Protein AF-A0A847M503-F1 (afdb_monomer_lite)

Sequence (51 aa):
MRLYIPETMPNQTYPGDIKPGYYETNEVVKLMRDNAHNPKAIQFIADMLEE

Secondary structure (DSSP, 8-state):
-EEEEPPPPTT---GGGPPSEEEEHHHHHHHHHHTTT-HHHHHHHHHHHH-

pLDDT: mean 89.38, std 7.21, range [64.38, 95.62]

Radius of gyration: 10.28 Å; chains: 1; bounding box: 27×23×19 Å

Foldseek 3Di:
DKFAAAQDDVPDAAPLNDHGGIDDPVRLVVQCVSCVVPVRSNVVSVVRVVD

Structure (mmCIF, N/CA/C/O backbone):
data_AF-A0A847M503-F1
#
_entry.id   AF-A0A847M503-F1
#
loop_
_atom_site.group_PDB
_atom_site.id
_atom_site.type_symbol
_atom_site.label_atom_id
_atom_site.label_alt_id
_atom_site.label_comp_id
_atom_site.label_asym_id
_atom_site.label_entity_id
_atom_site.label_seq_id
_atom_site.pdbx_PDB_ins_code
_atom_site.Cartn_x
_atom_site.Cartn_y
_atom_site.Cartn_z
_atom_site.occupancy
_atom_site.B_iso_or_equiv
_atom_site.auth_seq_id
_atom_site.auth_comp_id
_atom_site.auth_asym_id
_atom_site.auth_atom_id
_atom_site.pdbx_PDB_model_num
ATOM 1 N N . MET A 1 1 ? -12.844 8.009 -0.637 1.00 74.50 1 MET A N 1
ATOM 2 C CA . MET A 1 1 ? -11.424 8.141 -0.252 1.00 74.50 1 MET A CA 1
ATOM 3 C C . MET A 1 1 ? -10.601 7.444 -1.318 1.00 74.50 1 MET A C 1
ATOM 5 O O . MET A 1 1 ? -11.028 6.386 -1.773 1.00 74.50 1 MET A O 1
ATOM 9 N N . ARG A 1 2 ? -9.494 8.037 -1.761 1.00 84.31 2 ARG A N 1
ATOM 10 C CA . ARG A 1 2 ? -8.611 7.442 -2.770 1.00 84.31 2 ARG A CA 1
ATOM 11 C C . ARG A 1 2 ? -7.225 7.320 -2.170 1.00 84.31 2 ARG A C 1
ATOM 13 O O . ARG A 1 2 ? -6.771 8.281 -1.563 1.00 84.31 2 ARG A O 1
ATOM 20 N N . LEU A 1 3 ? -6.611 6.156 -2.331 1.00 89.12 3 LEU A N 1
ATOM 21 C CA . LEU A 1 3 ? -5.230 5.914 -1.938 1.00 89.12 3 LEU A CA 1
ATOM 22 C C . LEU A 1 3 ? -4.354 6.076 -3.177 1.00 89.12 3 LEU A C 1
ATOM 24 O O . LEU A 1 3 ? -4.645 5.483 -4.218 1.00 89.12 3 LEU A O 1
ATOM 28 N N . TYR A 1 4 ? -3.308 6.886 -3.073 1.00 92.00 4 TYR A N 1
ATOM 29 C CA . TYR A 1 4 ? -2.306 7.020 -4.120 1.00 92.00 4 TYR A CA 1
ATOM 30 C C . TYR A 1 4 ? -1.013 6.364 -3.660 1.00 92.00 4 TYR A C 1
ATOM 32 O O . TYR A 1 4 ? -0.464 6.731 -2.628 1.00 92.00 4 TYR A O 1
ATOM 40 N N . ILE A 1 5 ? -0.534 5.402 -4.440 1.00 91.06 5 ILE A N 1
ATOM 41 C CA . ILE A 1 5 ? 0.744 4.739 -4.210 1.00 91.06 5 ILE A CA 1
ATOM 42 C C . ILE A 1 5 ? 1.710 5.242 -5.290 1.00 91.06 5 ILE A C 1
ATOM 44 O O . ILE A 1 5 ? 1.443 5.007 -6.475 1.00 91.06 5 ILE A O 1
ATOM 48 N N . PRO A 1 6 ? 2.797 5.947 -4.926 1.00 90.00 6 PRO A N 1
ATOM 49 C CA . PRO A 1 6 ? 3.706 6.544 -5.898 1.00 90.00 6 PRO A CA 1
ATOM 50 C C . PRO A 1 6 ? 4.459 5.482 -6.707 1.00 90.00 6 PRO A C 1
ATOM 52 O O . PRO A 1 6 ? 4.583 4.334 -6.291 1.00 90.00 6 PRO A O 1
ATOM 55 N N . GLU A 1 7 ? 4.977 5.858 -7.877 1.00 88.19 7 GLU A N 1
ATOM 56 C CA . GLU A 1 7 ? 5.851 4.969 -8.647 1.00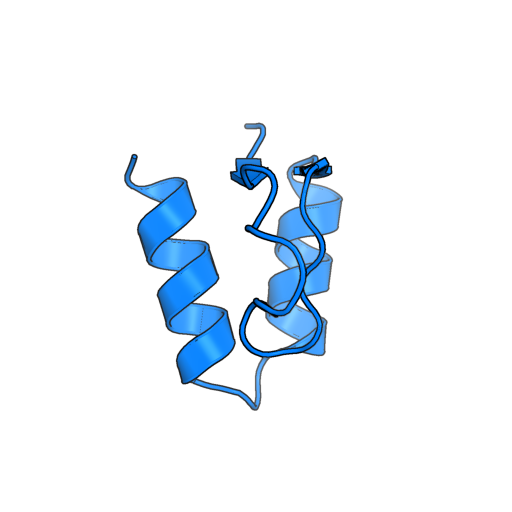 88.19 7 GLU A CA 1
ATOM 57 C C . GLU A 1 7 ? 7.159 4.690 -7.899 1.00 88.19 7 GLU A C 1
ATOM 59 O O . GLU A 1 7 ? 7.768 5.581 -7.301 1.00 88.19 7 GLU A O 1
ATOM 64 N N . THR A 1 8 ? 7.604 3.436 -7.949 1.00 80.44 8 THR A N 1
ATOM 65 C CA . THR A 1 8 ? 8.887 3.022 -7.386 1.00 80.44 8 THR A CA 1
ATOM 66 C C . THR A 1 8 ? 10.021 3.232 -8.378 1.00 80.44 8 THR A C 1
ATOM 68 O O . THR A 1 8 ? 9.826 3.283 -9.593 1.00 80.44 8 THR A O 1
ATOM 71 N N . MET A 1 9 ? 11.252 3.304 -7.868 1.00 78.94 9 MET A N 1
ATOM 72 C CA . MET A 1 9 ? 12.429 3.226 -8.730 1.00 78.94 9 MET A CA 1
ATOM 73 C C . MET A 1 9 ? 12.464 1.870 -9.459 1.00 78.94 9 MET A C 1
ATOM 75 O O . MET A 1 9 ? 12.035 0.859 -8.889 1.00 78.94 9 MET A O 1
ATOM 79 N N . PRO A 1 10 ? 13.010 1.802 -10.688 1.00 64.38 10 PRO A N 1
ATOM 80 C CA . PRO A 1 10 ? 13.221 0.525 -11.359 1.00 64.38 10 PRO A CA 1
ATOM 81 C C . PRO A 1 10 ? 14.059 -0.383 -10.443 1.00 64.38 10 PRO A C 1
ATOM 83 O O . PRO A 1 10 ? 15.169 -0.013 -10.067 1.00 64.38 10 PRO A O 1
ATOM 86 N N . ASN A 1 11 ? 13.497 -1.546 -10.080 1.00 74.88 11 ASN A N 1
ATOM 87 C CA . ASN A 1 11 ? 13.983 -2.558 -9.114 1.00 74.88 11 ASN A CA 1
ATOM 88 C C . ASN A 1 11 ? 13.438 -2.484 -7.678 1.00 74.88 11 ASN A C 1
ATOM 90 O O . ASN A 1 11 ? 13.872 -3.267 -6.833 1.00 74.88 11 ASN A O 1
ATOM 94 N N . GLN A 1 12 ? 12.475 -1.613 -7.386 1.00 76.19 12 GLN A N 1
ATOM 95 C CA . GLN A 1 12 ? 11.812 -1.586 -6.085 1.00 76.19 12 GLN A CA 1
ATOM 96 C C . GLN A 1 12 ? 10.366 -2.086 -6.202 1.00 76.19 12 GLN A C 1
ATOM 98 O O . GLN A 1 12 ? 9.562 -1.561 -6.968 1.00 76.19 12 GLN A O 1
ATOM 103 N N . THR A 1 13 ? 10.041 -3.125 -5.435 1.00 80.19 13 THR A N 1
ATOM 104 C CA . THR A 1 13 ? 8.694 -3.701 -5.317 1.00 80.19 13 THR A CA 1
ATOM 105 C C . THR A 1 13 ? 8.125 -3.415 -3.940 1.00 80.19 13 THR A C 1
ATOM 107 O O . THR A 1 13 ? 8.824 -3.565 -2.934 1.00 80.19 13 THR A O 1
ATOM 110 N N . TYR A 1 14 ? 6.849 -3.045 -3.885 1.00 86.31 14 TYR A N 1
ATOM 111 C CA . TYR A 1 14 ? 6.139 -2.917 -2.620 1.00 86.31 14 TYR A CA 1
ATOM 112 C C . TYR A 1 14 ? 5.840 -4.290 -2.005 1.00 86.31 14 TYR A C 1
ATOM 114 O O . TYR A 1 14 ? 5.747 -5.293 -2.721 1.00 86.31 14 TYR A O 1
ATOM 122 N N . PRO A 1 15 ? 5.711 -4.369 -0.670 1.00 86.69 15 PRO A N 1
ATOM 123 C CA . PRO A 1 15 ? 5.347 -5.613 -0.004 1.00 86.69 15 PRO A CA 1
ATOM 124 C C . PRO A 1 15 ? 3.984 -6.116 -0.495 1.00 86.69 15 PRO A C 1
ATOM 126 O O . PRO A 1 15 ? 3.052 -5.335 -0.634 1.00 86.69 15 PRO A O 1
ATOM 129 N N . GLY A 1 16 ? 3.853 -7.428 -0.711 1.00 84.50 16 GLY A N 1
ATOM 130 C CA . GLY A 1 16 ? 2.562 -8.031 -1.067 1.00 84.50 16 GLY A CA 1
ATOM 131 C C . GLY A 1 16 ? 2.118 -7.795 -2.511 1.00 84.50 16 GLY A C 1
ATOM 132 O O . GLY A 1 16 ? 0.921 -7.714 -2.774 1.00 84.50 16 GLY A O 1
ATOM 133 N N . ASP A 1 17 ? 3.081 -7.625 -3.426 1.00 85.19 17 ASP A N 1
ATOM 134 C CA . ASP A 1 17 ? 2.848 -7.382 -4.858 1.00 85.19 17 ASP A CA 1
ATOM 135 C C . ASP A 1 17 ? 1.945 -6.169 -5.142 1.00 85.19 17 ASP A C 1
ATOM 137 O O . ASP A 1 17 ? 1.308 -6.066 -6.197 1.00 85.19 17 ASP A O 1
ATOM 141 N N . ILE A 1 18 ? 1.898 -5.230 -4.192 1.00 90.44 18 ILE A N 1
ATOM 142 C CA . ILE A 1 18 ? 1.174 -3.971 -4.323 1.00 90.44 18 ILE A CA 1
ATOM 143 C C . ILE A 1 18 ? 1.796 -3.178 -5.474 1.00 90.44 18 ILE A C 1
ATOM 145 O O . ILE A 1 18 ? 3.018 -3.073 -5.600 1.00 90.44 18 ILE A O 1
ATOM 149 N N . LYS A 1 19 ? 0.945 -2.632 -6.341 1.00 90.56 19 LYS A N 1
ATOM 150 C CA . LYS A 1 19 ? 1.382 -1.891 -7.521 1.00 90.56 19 LYS A CA 1
ATOM 151 C C . LYS A 1 19 ? 1.265 -0.390 -7.268 1.00 90.56 19 LYS A C 1
ATOM 153 O O . LYS A 1 19 ? 0.390 0.031 -6.517 1.00 90.56 19 LYS A O 1
ATOM 158 N N . PRO A 1 20 ? 2.130 0.423 -7.886 1.00 91.88 20 PRO A N 1
ATOM 159 C CA . PRO A 1 20 ? 1.926 1.861 -7.904 1.00 91.88 20 PRO A CA 1
ATOM 160 C C . PRO A 1 20 ? 0.650 2.210 -8.678 1.00 91.88 20 PRO A C 1
ATOM 162 O O . PRO A 1 20 ? 0.261 1.501 -9.612 1.00 91.88 20 PRO A O 1
ATOM 165 N N . GLY A 1 21 ? 0.007 3.308 -8.293 1.00 92.44 21 GLY A N 1
ATOM 166 C CA . GLY A 1 21 ? -1.206 3.805 -8.929 1.00 92.44 21 GLY A CA 1
ATOM 167 C C . GLY A 1 21 ? -2.253 4.310 -7.942 1.00 92.44 21 GLY A C 1
ATOM 168 O O . GLY A 1 21 ? -2.018 4.439 -6.740 1.00 92.44 21 GLY A O 1
ATOM 169 N N . TYR A 1 22 ? -3.431 4.614 -8.481 1.00 93.44 22 TYR A N 1
ATOM 170 C CA . TYR A 1 22 ? -4.586 5.041 -7.700 1.00 93.44 22 TYR A CA 1
ATOM 171 C C . TYR A 1 22 ? -5.480 3.851 -7.380 1.00 93.44 22 TYR A C 1
ATOM 173 O O . TYR A 1 22 ? -5.825 3.079 -8.272 1.00 93.44 22 TYR A O 1
ATOM 181 N N . TYR A 1 23 ? -5.887 3.760 -6.119 1.00 94.06 23 TYR A N 1
ATOM 182 C CA . TYR A 1 23 ? -6.826 2.766 -5.626 1.00 94.06 23 TYR A CA 1
ATOM 183 C C . TYR A 1 23 ? -8.065 3.461 -5.072 1.00 94.06 23 TYR A C 1
ATOM 185 O O . TYR A 1 23 ? -7.991 4.331 -4.195 1.00 94.06 23 TYR A O 1
ATOM 193 N N . GLU A 1 24 ? -9.228 3.050 -5.561 1.00 95.06 24 GLU A N 1
ATOM 194 C CA . GLU A 1 24 ? -10.506 3.422 -4.972 1.00 95.06 24 GLU A CA 1
ATOM 195 C C . GLU A 1 24 ? -10.740 2.660 -3.659 1.00 95.06 24 GLU A C 1
ATOM 197 O O . GLU A 1 24 ? -10.124 1.632 -3.378 1.00 95.06 24 GLU A O 1
ATOM 202 N N . THR A 1 25 ? -11.665 3.143 -2.826 1.00 92.56 25 THR A N 1
ATOM 203 C CA . THR A 1 25 ? -11.909 2.572 -1.484 1.00 92.56 25 THR A CA 1
ATOM 204 C C . THR A 1 25 ? -12.181 1.058 -1.517 1.00 92.56 25 THR A C 1
ATOM 206 O O . THR A 1 25 ? -11.678 0.312 -0.681 1.00 92.56 25 THR A O 1
ATOM 209 N N . ASN A 1 26 ? -12.952 0.578 -2.494 1.00 94.81 26 ASN A N 1
AT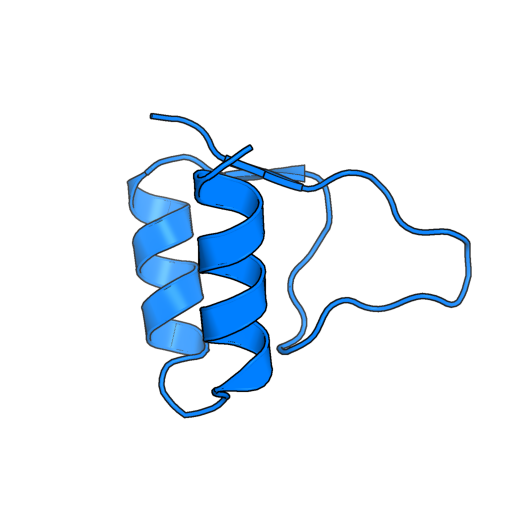OM 210 C CA . ASN A 1 26 ? -13.226 -0.849 -2.691 1.00 94.81 26 ASN A CA 1
ATOM 211 C C . ASN A 1 26 ? -11.976 -1.646 -3.101 1.00 94.81 26 ASN A C 1
ATOM 213 O O . ASN A 1 26 ? -11.828 -2.799 -2.696 1.00 94.81 26 ASN A O 1
ATOM 217 N N . GLU A 1 27 ? -11.081 -1.041 -3.876 1.00 94.31 27 GLU A N 1
ATOM 218 C CA . GLU A 1 27 ? -9.823 -1.654 -4.296 1.00 94.31 27 GLU A CA 1
ATOM 219 C C . GLU A 1 27 ? -8.825 -1.713 -3.140 1.00 94.31 27 GLU A C 1
ATOM 221 O O . GLU A 1 27 ? -8.182 -2.742 -2.972 1.00 94.31 27 GLU A O 1
ATOM 226 N N . VAL A 1 28 ? -8.773 -0.689 -2.281 1.00 93.38 28 VAL A N 1
ATOM 227 C CA . VAL A 1 28 ? -7.987 -0.710 -1.035 1.00 93.38 28 VAL A CA 1
ATOM 228 C C . VAL A 1 28 ? -8.471 -1.825 -0.107 1.00 93.38 28 VAL A C 1
ATOM 230 O O . VAL A 1 28 ? -7.669 -2.612 0.388 1.00 93.38 28 VAL A O 1
ATOM 233 N N . VAL A 1 29 ? -9.787 -1.967 0.085 1.00 94.06 29 VAL A N 1
ATOM 234 C CA . VAL A 1 29 ? -10.347 -3.058 0.906 1.00 94.06 29 VAL A CA 1
ATOM 235 C C . VAL A 1 29 ? -9.978 -4.426 0.335 1.00 94.06 29 VAL A C 1
ATOM 237 O O . VAL A 1 29 ? -9.654 -5.345 1.089 1.00 94.06 29 VAL A O 1
ATOM 240 N N . LYS A 1 30 ? -10.015 -4.576 -0.993 1.00 94.56 30 LYS A N 1
ATOM 241 C CA . LYS A 1 30 ? -9.567 -5.803 -1.653 1.00 94.56 30 LYS A CA 1
ATOM 242 C C . LYS A 1 30 ? -8.069 -6.034 -1.428 1.00 94.56 30 LYS A C 1
ATOM 244 O O . LYS A 1 30 ? -7.701 -7.122 -1.007 1.00 94.56 30 LYS A O 1
ATOM 249 N N . LEU A 1 31 ? -7.241 -5.006 -1.605 1.00 92.88 31 LEU A N 1
ATOM 250 C CA . LEU A 1 31 ? -5.793 -5.049 -1.394 1.00 92.88 31 LEU A CA 1
ATOM 251 C C . LEU A 1 31 ? -5.436 -5.512 0.027 1.00 92.88 31 LEU A C 1
ATOM 253 O O . LEU A 1 31 ? -4.561 -6.359 0.194 1.00 92.88 31 LEU A O 1
ATOM 257 N N . MET A 1 32 ? -6.152 -5.009 1.040 1.00 93.31 32 MET A N 1
ATOM 258 C CA . MET A 1 32 ? -5.987 -5.419 2.439 1.00 93.31 32 MET A CA 1
ATOM 259 C C . MET A 1 32 ? -6.424 -6.868 2.681 1.00 93.31 32 MET A C 1
ATOM 261 O O . MET A 1 32 ? -5.768 -7.582 3.433 1.00 93.31 32 MET A O 1
ATOM 265 N N . ARG A 1 33 ? -7.514 -7.331 2.053 1.00 95.12 33 ARG A N 1
ATOM 266 C CA . ARG A 1 33 ? -7.962 -8.732 2.175 1.00 95.12 33 ARG A CA 1
ATOM 267 C C . ARG A 1 33 ? -6.984 -9.697 1.518 1.00 95.12 33 ARG A C 1
ATOM 269 O O . ARG A 1 33 ? -6.620 -10.692 2.137 1.00 95.12 33 ARG A O 1
ATOM 276 N N . ASP A 1 34 ? -6.536 -9.375 0.310 1.00 95.19 34 ASP A N 1
ATOM 277 C CA . ASP A 1 34 ? -5.590 -10.192 -0.453 1.00 95.19 34 ASP A CA 1
ATOM 278 C C . ASP A 1 34 ? -4.236 -10.295 0.280 1.00 95.19 34 ASP A C 1
ATOM 280 O O . ASP A 1 34 ? -3.552 -11.313 0.196 1.00 95.19 34 ASP A O 1
ATOM 284 N N . ASN A 1 35 ? -3.891 -9.282 1.083 1.00 95.38 35 ASN A N 1
ATOM 285 C CA . ASN A 1 35 ? -2.669 -9.224 1.883 1.00 95.38 35 ASN A CA 1
ATOM 286 C C . ASN A 1 35 ? -2.868 -9.470 3.387 1.00 95.38 35 ASN A C 1
ATOM 288 O O . ASN A 1 35 ? -1.954 -9.205 4.168 1.00 95.38 35 ASN A O 1
ATOM 292 N N . ALA A 1 36 ? -4.009 -10.014 3.821 1.00 94.38 36 ALA A N 1
ATOM 293 C CA . ALA A 1 36 ? -4.340 -10.157 5.246 1.00 94.38 36 ALA A CA 1
ATOM 294 C C . ALA A 1 36 ? -3.310 -10.977 6.053 1.00 94.38 36 ALA A C 1
ATOM 296 O O . ALA A 1 36 ? -3.161 -10.786 7.258 1.00 94.38 36 ALA A O 1
ATOM 297 N N . HIS A 1 37 ? -2.578 -11.876 5.389 1.00 95.62 37 HIS A N 1
ATOM 298 C CA . HIS A 1 37 ? -1.528 -12.702 5.995 1.00 95.62 37 HIS A CA 1
ATOM 299 C C . HIS A 1 37 ? -0.115 -12.112 5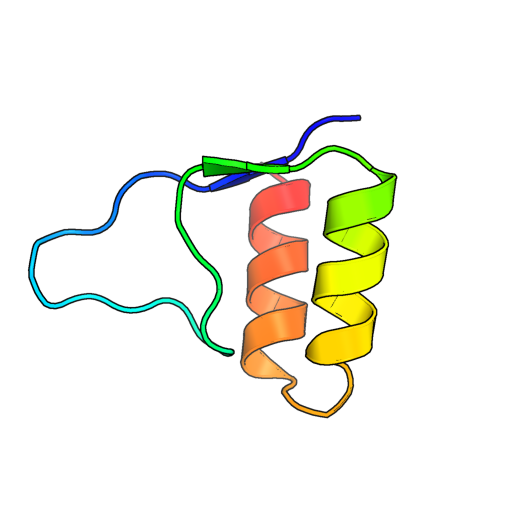.860 1.00 95.62 37 HIS A C 1
ATOM 301 O O . HIS A 1 37 ? 0.849 -12.713 6.334 1.00 95.62 37 HIS A O 1
ATOM 307 N N . ASN A 1 38 ? 0.026 -10.949 5.224 1.00 95.38 38 ASN A N 1
ATOM 308 C CA . ASN A 1 38 ? 1.292 -10.258 5.041 1.00 95.38 38 ASN A CA 1
ATOM 309 C C . ASN A 1 38 ? 1.310 -8.971 5.885 1.00 95.38 38 ASN A C 1
ATOM 311 O O . ASN A 1 38 ? 0.918 -7.907 5.399 1.00 95.38 38 ASN A O 1
ATOM 315 N N . PRO A 1 39 ? 1.795 -9.027 7.140 1.00 94.69 39 PRO A N 1
ATOM 316 C CA . PRO A 1 39 ? 1.759 -7.874 8.038 1.00 94.69 39 PRO A CA 1
ATOM 317 C C . PRO A 1 39 ? 2.539 -6.669 7.496 1.00 94.69 39 PRO A C 1
ATOM 319 O O . PRO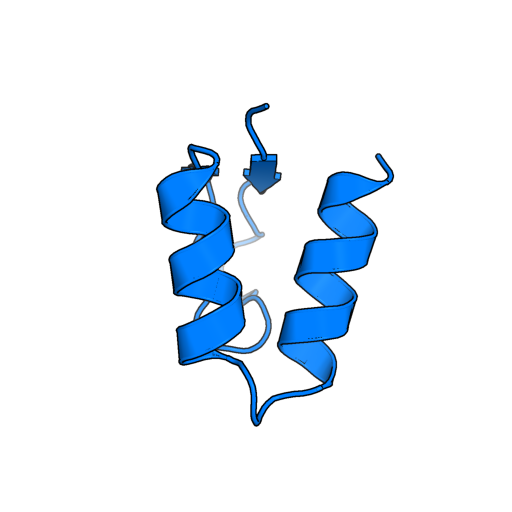 A 1 39 ? 2.155 -5.535 7.757 1.00 94.69 39 PRO A O 1
ATOM 322 N N . LYS A 1 40 ? 3.586 -6.889 6.685 1.00 95.00 40 LYS A N 1
ATOM 323 C CA . LYS A 1 40 ? 4.344 -5.799 6.049 1.00 95.00 40 LYS A CA 1
ATOM 324 C C . LYS A 1 40 ? 3.521 -5.057 4.997 1.00 95.00 40 LYS A C 1
ATOM 326 O O . LYS A 1 40 ? 3.643 -3.846 4.882 1.00 95.00 40 LYS A O 1
ATOM 331 N N . ALA A 1 41 ? 2.697 -5.775 4.236 1.00 94.62 41 ALA A N 1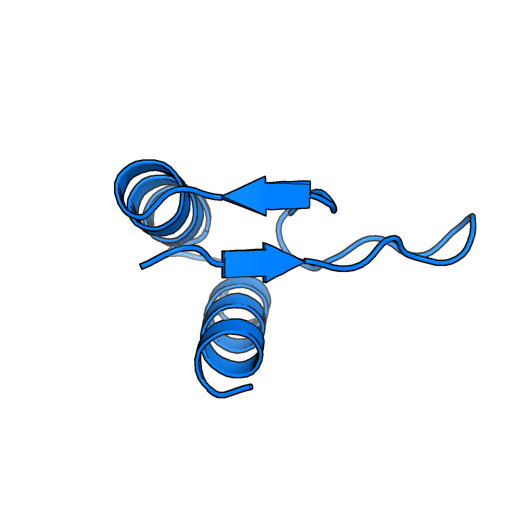
ATOM 332 C CA . ALA A 1 41 ? 1.811 -5.169 3.247 1.00 94.62 41 ALA A CA 1
ATOM 333 C C . ALA A 1 41 ? 0.666 -4.404 3.921 1.00 94.62 41 ALA A C 1
ATOM 335 O O . A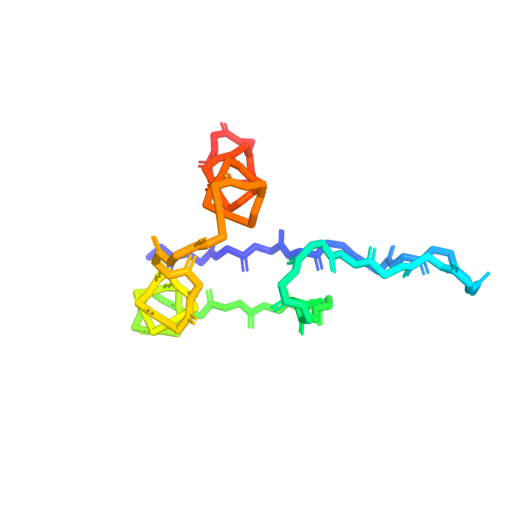LA A 1 41 ? 0.352 -3.296 3.504 1.00 94.62 41 ALA A O 1
ATOM 336 N N . ILE A 1 42 ? 0.094 -4.949 5.001 1.00 95.06 42 ILE A N 1
ATOM 337 C CA . ILE A 1 42 ? -0.934 -4.246 5.781 1.00 95.06 42 ILE A CA 1
ATOM 338 C C . ILE A 1 42 ? -0.385 -2.956 6.389 1.00 95.06 42 ILE A C 1
ATOM 340 O O . ILE A 1 42 ? -1.034 -1.921 6.262 1.00 95.06 42 ILE A O 1
ATOM 344 N N . GLN A 1 43 ? 0.809 -3.004 6.989 1.00 94.69 43 GLN A N 1
ATOM 345 C CA . GLN A 1 43 ? 1.457 -1.808 7.526 1.00 94.69 43 GLN A CA 1
ATOM 346 C C . GLN A 1 43 ? 1.695 -0.771 6.427 1.00 94.69 43 GLN A C 1
ATOM 348 O O . GLN A 1 43 ? 1.292 0.370 6.581 1.00 94.69 43 GLN A O 1
ATOM 353 N N . PHE A 1 44 ? 2.244 -1.187 5.283 1.00 93.81 44 PHE A N 1
ATOM 354 C CA . PHE A 1 44 ? 2.476 -0.287 4.155 1.00 93.81 44 PHE A CA 1
ATOM 355 C C . PHE A 1 44 ? 1.192 0.410 3.672 1.00 93.81 44 PHE A C 1
ATOM 357 O O . PHE A 1 44 ? 1.200 1.609 3.422 1.00 93.81 44 PHE A O 1
ATOM 364 N N . ILE A 1 45 ? 0.076 -0.318 3.558 1.00 92.19 45 ILE A N 1
ATOM 365 C CA . ILE A 1 45 ? -1.213 0.273 3.161 1.00 92.19 45 ILE A CA 1
ATOM 366 C C . ILE A 1 45 ? -1.693 1.289 4.205 1.00 92.19 45 ILE A C 1
ATOM 368 O O . ILE A 1 45 ? -2.230 2.324 3.822 1.00 92.19 45 ILE A O 1
ATOM 372 N N . ALA A 1 46 ? -1.515 1.000 5.498 1.00 92.75 46 ALA A N 1
ATOM 373 C CA . ALA A 1 46 ? -1.866 1.924 6.573 1.00 92.75 46 ALA A CA 1
ATOM 374 C C . ALA A 1 46 ? -1.012 3.198 6.518 1.00 92.75 46 ALA A C 1
ATOM 376 O O . ALA A 1 46 ? -1.576 4.287 6.530 1.00 92.75 46 ALA A O 1
ATOM 377 N N . ASP A 1 47 ? 0.305 3.059 6.348 1.00 92.94 47 ASP A N 1
ATOM 378 C CA . ASP A 1 47 ? 1.234 4.189 6.237 1.00 92.94 47 ASP A CA 1
ATOM 379 C C . ASP A 1 47 ? 0.836 5.117 5.074 1.00 92.94 47 ASP A C 1
ATOM 381 O O . ASP A 1 47 ? 0.783 6.331 5.233 1.00 92.94 47 ASP A O 1
ATOM 385 N N . MET A 1 48 ? 0.465 4.554 3.917 1.00 91.50 48 MET A N 1
ATOM 386 C CA . MET A 1 48 ? 0.021 5.338 2.754 1.00 91.50 48 MET A CA 1
ATOM 387 C C . MET A 1 48 ? -1.367 5.979 2.920 1.00 91.50 48 MET A C 1
ATOM 389 O O . MET A 1 48 ? -1.706 6.881 2.164 1.00 91.50 48 MET A O 1
ATOM 393 N N . LEU A 1 49 ? -2.202 5.493 3.844 1.00 89.75 49 LEU A N 1
ATOM 394 C CA . LEU A 1 49 ? -3.516 6.078 4.143 1.00 89.75 49 LEU A CA 1
ATOM 395 C C . LEU A 1 49 ? -3.446 7.208 5.179 1.00 89.75 49 LEU A C 1
ATOM 397 O O . LEU A 1 49 ? -4.402 7.979 5.280 1.00 89.75 49 LEU A O 1
ATOM 401 N N . GLU A 1 50 ? -2.378 7.256 5.978 1.00 86.12 50 GLU A N 1
ATOM 402 C CA . GLU A 1 50 ? -2.132 8.314 6.964 1.00 86.12 50 GLU A CA 1
ATOM 403 C C . GLU A 1 50 ? -1.519 9.582 6.343 1.00 86.12 50 GLU A C 1
ATOM 405 O O . GLU A 1 50 ? -1.718 10.667 6.896 1.00 86.12 50 GLU A O 1
ATOM 410 N N . GLU A 1 51 ? -0.811 9.455 5.212 1.00 69.62 51 GLU A N 1
ATOM 411 C CA . GLU A 1 51 ? -0.255 10.570 4.417 1.00 69.62 51 GLU A CA 1
ATOM 412 C C . GLU A 1 51 ? -1.287 11.241 3.489 1.00 69.62 51 GLU A C 1
ATOM 414 O O . GLU A 1 51 ? -1.276 12.496 3.424 1.00 69.62 51 GLU A O 1
#